Protein AF-A0A7S0VSZ8-F1 (afdb_monomer)

pLDDT: mean 82.27, std 15.69, range [44.12, 96.38]

Nearest PDB structures (foldseek):
  7wak-assembly1_A  TM=4.700E-01  e=5.302E+00  Plasmodium falciparum 3D7
  6lyh-assembly3_E  TM=4.853E-01  e=6.943E+00  Camellia sinensis var. assamica

Structure (mmCIF, N/CA/C/O backbone):
data_AF-A0A7S0VSZ8-F1
#
_entry.id   AF-A0A7S0VSZ8-F1
#
loop_
_atom_site.group_PDB
_atom_site.id
_atom_site.type_symbol
_atom_site.label_atom_id
_atom_site.label_alt_id
_atom_site.label_comp_id
_atom_site.label_as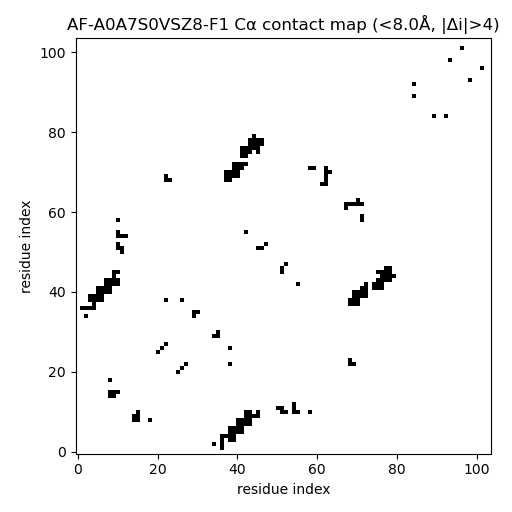ym_id
_atom_site.label_entity_id
_atom_site.label_seq_id
_atom_site.pdbx_PDB_ins_code
_atom_site.Cartn_x
_atom_site.Cartn_y
_atom_site.Cartn_z
_atom_site.occupancy
_atom_site.B_iso_or_equiv
_atom_site.auth_seq_id
_atom_site.auth_comp_id
_atom_site.auth_asym_id
_atom_site.auth_atom_id
_atom_site.pdbx_PDB_model_num
ATOM 1 N N . ALA A 1 1 ? -20.095 -7.702 11.546 1.00 52.94 1 ALA A N 1
ATOM 2 C CA . ALA A 1 1 ? -19.364 -8.416 10.480 1.00 52.94 1 ALA A CA 1
ATOM 3 C C . ALA A 1 1 ? -17.934 -7.899 10.485 1.00 52.94 1 ALA A C 1
ATOM 5 O O . ALA A 1 1 ? -17.765 -6.700 10.659 1.00 52.94 1 ALA A O 1
ATOM 6 N N . SER A 1 2 ? -16.926 -8.760 10.360 1.00 62.09 2 SER A N 1
ATOM 7 C CA . SER A 1 2 ? -15.535 -8.303 10.251 1.00 62.09 2 SER A CA 1
ATOM 8 C C . SER A 1 2 ? -15.262 -7.907 8.802 1.00 62.09 2 SER A C 1
ATOM 10 O O . SER A 1 2 ? -15.400 -8.738 7.907 1.00 62.09 2 SER A O 1
ATOM 12 N N . HIS A 1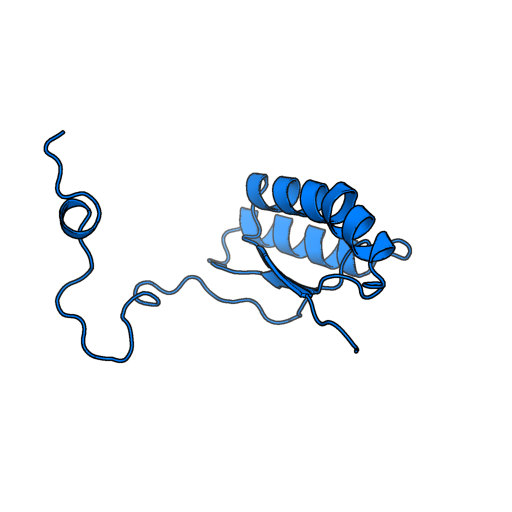 3 ? -14.931 -6.639 8.565 1.00 82.12 3 HIS A N 1
ATOM 13 C CA . HIS A 1 3 ? -14.672 -6.105 7.228 1.00 82.12 3 HIS A CA 1
ATOM 14 C C . HIS A 1 3 ? -13.170 -6.152 6.935 1.00 82.12 3 HIS A C 1
ATOM 16 O O . HIS A 1 3 ? -12.374 -5.694 7.751 1.00 82.12 3 HIS A O 1
ATOM 22 N N . LEU A 1 4 ? -12.778 -6.693 5.783 1.00 87.88 4 LEU A N 1
ATOM 23 C CA . LEU A 1 4 ? -11.407 -6.612 5.280 1.00 87.88 4 LEU A CA 1
ATOM 24 C C . LEU A 1 4 ? -11.380 -5.604 4.134 1.00 87.88 4 LEU A C 1
ATOM 26 O O . LEU A 1 4 ? -12.104 -5.771 3.153 1.00 87.88 4 LEU A O 1
ATOM 30 N N . ILE A 1 5 ? -10.545 -4.574 4.257 1.00 91.00 5 ILE A N 1
ATOM 31 C CA . ILE A 1 5 ? -10.330 -3.576 3.210 1.00 91.00 5 ILE A CA 1
ATOM 32 C C . ILE A 1 5 ? -8.941 -3.809 2.638 1.00 91.00 5 ILE A C 1
ATOM 34 O O . ILE A 1 5 ? -7.959 -3.766 3.372 1.00 91.00 5 ILE A O 1
ATOM 38 N N . ILE A 1 6 ? -8.868 -4.053 1.333 1.00 93.19 6 ILE A N 1
ATOM 39 C CA . ILE A 1 6 ? -7.603 -4.185 0.609 1.00 93.19 6 ILE A CA 1
ATOM 40 C C . ILE A 1 6 ? -7.441 -2.950 -0.267 1.00 93.19 6 ILE A C 1
ATOM 42 O O . ILE A 1 6 ? -8.325 -2.650 -1.071 1.00 93.19 6 ILE A O 1
ATOM 46 N N . VAL A 1 7 ? -6.314 -2.255 -0.127 1.00 94.25 7 VAL A N 1
ATOM 47 C CA . VAL A 1 7 ? -6.004 -1.051 -0.906 1.00 94.25 7 VAL A CA 1
ATOM 48 C C . VAL A 1 7 ? -4.834 -1.353 -1.843 1.00 94.25 7 VAL A C 1
ATOM 50 O O . VAL A 1 7 ? -3.685 -1.391 -1.398 1.00 94.25 7 VAL A O 1
ATOM 53 N N . PRO A 1 8 ? -5.092 -1.632 -3.132 1.00 93.88 8 PRO A N 1
ATOM 54 C CA . PRO A 1 8 ? -4.028 -1.802 -4.109 1.00 93.88 8 PRO A CA 1
ATOM 55 C C . PRO A 1 8 ? -3.406 -0.444 -4.460 1.00 93.88 8 PRO A C 1
ATOM 57 O O . PRO A 1 8 ? -4.089 0.435 -4.984 1.00 93.88 8 PRO A O 1
ATOM 60 N N . THR A 1 9 ? -2.102 -0.305 -4.227 1.00 94.50 9 THR A N 1
ATOM 61 C CA . THR A 1 9 ? -1.363 0.956 -4.413 1.00 94.50 9 THR A CA 1
ATOM 62 C C . THR A 1 9 ? -0.060 0.693 -5.163 1.00 94.50 9 THR A C 1
ATOM 64 O O . THR A 1 9 ? 0.581 -0.339 -4.959 1.00 94.50 9 THR A O 1
ATOM 67 N N . ILE A 1 10 ? 0.336 1.592 -6.064 1.00 94.56 10 ILE A N 1
ATOM 68 C CA . ILE A 1 10 ? 1.655 1.541 -6.712 1.00 94.56 10 ILE A CA 1
ATOM 69 C C . ILE A 1 10 ? 2.656 2.205 -5.757 1.00 94.56 10 ILE A C 1
ATOM 71 O O . ILE A 1 10 ? 2.328 3.251 -5.204 1.00 94.56 10 ILE A O 1
ATOM 75 N N . PRO A 1 11 ? 3.857 1.652 -5.526 1.00 93.69 11 PRO A N 1
ATOM 76 C CA . PRO A 1 11 ? 4.861 2.298 -4.683 1.00 93.69 11 PRO A CA 1
ATOM 77 C C . PRO A 1 11 ? 5.522 3.469 -5.430 1.00 93.69 11 PRO A C 1
ATOM 79 O O . PRO A 1 11 ? 6.695 3.425 -5.786 1.00 93.69 11 PRO A O 1
ATOM 82 N N . ASP A 1 12 ? 4.748 4.514 -5.701 1.00 93.12 12 ASP A N 1
ATOM 83 C CA . ASP A 1 12 ? 5.187 5.786 -6.264 1.00 93.12 12 ASP A CA 1
ATOM 84 C C . ASP A 1 12 ? 4.614 6.955 -5.455 1.00 93.12 12 ASP A C 1
ATOM 86 O O . ASP A 1 12 ? 3.666 6.798 -4.686 1.00 93.12 12 ASP A O 1
ATOM 90 N N . PHE A 1 13 ? 5.190 8.143 -5.637 1.00 88.50 13 PHE A N 1
ATOM 91 C CA . PHE A 1 13 ? 4.841 9.322 -4.845 1.00 88.50 13 PHE A CA 1
ATOM 92 C C . PHE A 1 13 ? 3.366 9.754 -4.970 1.00 88.50 13 PHE A C 1
ATOM 94 O O . PHE A 1 13 ? 2.752 10.173 -3.991 1.00 88.50 13 PHE A O 1
ATOM 101 N N . MET A 1 14 ? 2.772 9.670 -6.163 1.00 88.94 14 MET A N 1
ATOM 102 C CA . MET A 1 14 ? 1.384 10.111 -6.374 1.00 88.94 14 MET A CA 1
ATOM 103 C C . MET A 1 14 ? 0.388 9.148 -5.729 1.00 88.94 14 MET A C 1
ATOM 105 O O . MET A 1 14 ? -0.596 9.564 -5.119 1.00 88.94 14 MET A O 1
ATOM 109 N N . SER A 1 15 ? 0.664 7.855 -5.836 1.00 90.31 15 SER A N 1
ATOM 110 C CA . SER A 1 15 ? -0.157 6.791 -5.281 1.00 90.31 15 SER A CA 1
ATOM 111 C C . SER A 1 15 ? -0.069 6.756 -3.756 1.00 90.31 15 SER A C 1
ATOM 113 O O . SER A 1 15 ? -1.085 6.512 -3.107 1.00 90.31 15 SER A O 1
ATOM 115 N N . THR A 1 16 ? 1.093 7.067 -3.166 1.00 89.69 16 THR A N 1
ATOM 116 C CA . THR A 1 16 ? 1.218 7.220 -1.707 1.00 89.69 16 THR A CA 1
ATOM 117 C C . THR A 1 16 ? 0.437 8.422 -1.183 1.00 89.69 16 THR A C 1
ATOM 119 O O . THR A 1 16 ? -0.263 8.284 -0.191 1.00 89.69 16 THR A O 1
ATOM 122 N N . LEU A 1 17 ? 0.439 9.563 -1.884 1.00 89.50 17 LEU A N 1
ATOM 123 C CA . LEU A 1 17 ? -0.408 10.701 -1.490 1.00 89.50 17 LEU A CA 1
ATOM 124 C C . LEU A 1 17 ? -1.904 10.354 -1.545 1.00 89.50 17 LEU A C 1
ATOM 126 O O . LEU A 1 17 ? -2.681 10.774 -0.691 1.00 89.50 17 LEU A O 1
ATOM 130 N N . GLY A 1 18 ? -2.318 9.577 -2.549 1.00 91.81 18 GLY A N 1
ATOM 131 C CA . GLY A 1 18 ? -3.687 9.066 -2.631 1.00 91.81 18 GLY A CA 1
ATOM 132 C C . GLY A 1 18 ? -4.042 8.136 -1.468 1.00 91.81 18 GLY A C 1
ATOM 133 O O . GLY A 1 18 ? -5.165 8.192 -0.965 1.00 91.81 18 GLY A O 1
ATOM 134 N N . LEU A 1 19 ? -3.086 7.316 -1.019 1.00 93.19 19 LEU A N 1
ATOM 135 C CA . LEU A 1 19 ? -3.241 6.462 0.156 1.00 93.19 19 LEU A CA 1
ATOM 136 C C . LEU A 1 19 ? -3.417 7.293 1.433 1.00 93.19 19 LEU A C 1
ATOM 138 O O . LEU A 1 19 ? -4.361 7.027 2.170 1.00 93.19 19 LEU A O 1
ATOM 142 N N . ASP A 1 20 ? -2.596 8.323 1.646 1.00 90.69 20 ASP A N 1
ATOM 143 C CA . ASP A 1 20 ? -2.685 9.195 2.828 1.00 90.69 20 ASP A CA 1
ATOM 144 C C . ASP A 1 20 ? -4.045 9.912 2.908 1.00 90.69 20 ASP A C 1
ATOM 146 O O . ASP A 1 20 ? -4.664 10.021 3.967 1.00 90.69 20 ASP A O 1
ATOM 150 N N . LEU A 1 21 ? -4.569 10.372 1.767 1.00 91.38 21 LEU A N 1
ATOM 151 C CA . LEU A 1 21 ? -5.911 10.961 1.703 1.00 91.38 21 LEU A CA 1
ATOM 152 C C . LEU A 1 21 ? -7.002 9.927 2.015 1.00 91.38 21 LEU A C 1
ATOM 154 O O . LEU A 1 21 ? -7.991 10.236 2.686 1.00 91.38 21 LEU A O 1
ATOM 158 N N . PHE A 1 22 ? -6.835 8.690 1.543 1.00 91.81 22 PHE A N 1
ATOM 159 C CA . PHE A 1 22 ? -7.770 7.605 1.819 1.00 91.81 22 PHE A CA 1
ATOM 160 C C . PHE A 1 22 ? -7.786 7.227 3.307 1.00 91.81 22 PHE A C 1
ATOM 162 O O . PHE A 1 22 ? -8.868 7.082 3.886 1.00 91.81 22 PHE A O 1
ATOM 169 N N . THR A 1 23 ? -6.623 7.086 3.945 1.00 90.19 23 THR A N 1
ATOM 170 C CA . THR A 1 23 ? -6.532 6.745 5.372 1.00 90.19 23 THR A CA 1
ATOM 171 C C . THR A 1 23 ? -6.995 7.898 6.262 1.00 90.19 23 THR A C 1
ATOM 173 O O . THR A 1 23 ? -7.764 7.672 7.199 1.00 90.19 23 THR A O 1
ATOM 176 N N . GLY A 1 24 ? -6.629 9.137 5.931 1.00 87.50 24 GLY A N 1
ATOM 177 C CA . GLY A 1 24 ? -6.965 10.315 6.731 1.00 87.50 24 GLY A CA 1
ATOM 178 C C . GLY A 1 24 ? -8.442 10.726 6.680 1.00 87.50 24 GLY A C 1
ATOM 179 O O . GLY A 1 24 ? -9.001 11.139 7.702 1.00 87.50 24 GLY A O 1
ATOM 180 N N . ASP A 1 25 ? -9.096 10.611 5.519 1.00 88.31 25 ASP A N 1
ATOM 181 C CA . ASP A 1 25 ? -10.476 11.088 5.328 1.00 88.31 25 ASP A CA 1
ATOM 182 C C . ASP A 1 25 ? -11.480 9.936 5.177 1.00 88.31 25 ASP A C 1
ATOM 184 O O . ASP A 1 25 ? -12.431 9.799 5.954 1.00 88.31 25 ASP A O 1
ATOM 188 N N . ILE A 1 26 ? -11.260 9.037 4.213 1.00 87.06 26 ILE A N 1
ATOM 189 C CA . ILE A 1 26 ? -12.238 7.988 3.893 1.00 87.06 26 ILE A CA 1
ATOM 190 C C . ILE A 1 26 ? -12.337 6.968 5.028 1.00 87.06 26 ILE A C 1
ATOM 192 O O . ILE A 1 26 ? -13.442 6.698 5.502 1.00 87.06 26 ILE A O 1
ATOM 196 N N . MET A 1 27 ? -11.215 6.437 5.520 1.00 89.56 27 MET A N 1
ATOM 197 C CA . MET A 1 27 ? -11.242 5.476 6.629 1.00 89.56 27 MET A CA 1
ATOM 198 C C . MET A 1 27 ? -11.817 6.091 7.902 1.00 89.56 27 MET A C 1
ATOM 200 O O . MET A 1 27 ? -12.571 5.430 8.616 1.00 89.56 27 MET A O 1
ATOM 204 N N . ARG A 1 28 ? -11.547 7.374 8.162 1.00 85.56 28 ARG A N 1
ATOM 205 C CA . ARG A 1 28 ? -12.154 8.097 9.283 1.00 85.56 28 ARG A CA 1
ATOM 206 C C . ARG A 1 28 ? -13.680 8.151 9.169 1.00 85.56 28 ARG A C 1
ATOM 208 O O . ARG A 1 28 ? -14.374 7.929 10.159 1.00 85.56 28 ARG A O 1
ATOM 215 N N . ASN A 1 29 ? -14.212 8.373 7.968 1.00 86.25 29 ASN A N 1
ATOM 216 C CA . ASN A 1 29 ? -15.653 8.336 7.712 1.00 86.25 29 ASN A CA 1
ATOM 217 C C . ASN A 1 29 ? -16.245 6.920 7.820 1.00 86.25 29 ASN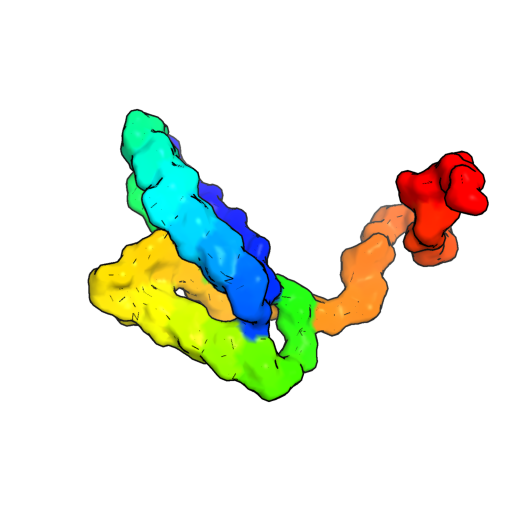 A C 1
ATOM 219 O O . ASN A 1 29 ? -17.383 6.767 8.268 1.00 86.25 29 ASN A O 1
ATOM 223 N N . LEU A 1 30 ? -15.492 5.885 7.440 1.00 85.44 30 LEU A N 1
ATOM 224 C CA . LEU A 1 30 ? -15.912 4.484 7.559 1.00 85.44 30 LEU A CA 1
ATOM 225 C C . LEU A 1 30 ? -15.934 3.992 9.013 1.00 85.44 30 LEU A C 1
ATOM 227 O O . LEU A 1 30 ? -16.814 3.206 9.364 1.00 85.44 30 LEU A O 1
ATOM 231 N N . ARG A 1 31 ? -15.056 4.508 9.882 1.00 84.50 31 ARG A N 1
ATOM 232 C CA . ARG A 1 31 ? -15.096 4.230 11.331 1.00 84.50 31 ARG A CA 1
ATOM 233 C C . ARG A 1 31 ? -16.408 4.667 11.978 1.00 84.50 31 ARG A C 1
ATOM 235 O O . ARG A 1 31 ? -16.921 3.961 12.834 1.00 84.50 31 ARG A O 1
ATOM 242 N N . ASN A 1 32 ? -17.020 5.752 11.497 1.00 81.94 32 ASN A N 1
ATOM 243 C CA . ASN A 1 32 ? -18.355 6.179 11.944 1.00 81.94 32 ASN A CA 1
ATOM 244 C C . ASN A 1 32 ? -19.484 5.212 11.524 1.00 81.94 32 ASN A C 1
ATOM 246 O O . ASN A 1 32 ? -20.641 5.430 11.877 1.00 81.94 32 ASN A O 1
ATOM 250 N N . ARG A 1 33 ? -19.173 4.183 10.725 1.00 81.69 33 ARG A N 1
ATOM 251 C CA . ARG A 1 33 ? -20.094 3.156 10.218 1.00 81.69 33 ARG A CA 1
ATOM 252 C C . ARG A 1 33 ? -19.697 1.745 10.684 1.00 81.69 33 ARG A C 1
ATOM 254 O O . ARG A 1 33 ? -19.946 0.784 9.960 1.00 81.69 33 ARG A O 1
ATOM 261 N N . ASP A 1 34 ? -19.057 1.630 11.850 1.00 82.38 34 ASP A N 1
ATOM 262 C CA . ASP A 1 34 ? -18.589 0.373 12.466 1.00 82.38 34 ASP A CA 1
ATOM 263 C C . ASP A 1 34 ? -17.518 -0.397 11.662 1.00 82.38 34 ASP A C 1
ATOM 265 O O . ASP A 1 34 ? -17.393 -1.623 11.755 1.00 82.38 34 ASP A O 1
ATOM 269 N N . ILE A 1 35 ? -16.714 0.302 10.854 1.00 84.50 35 ILE A N 1
ATOM 270 C CA . ILE A 1 35 ? -15.536 -0.281 10.199 1.00 84.50 35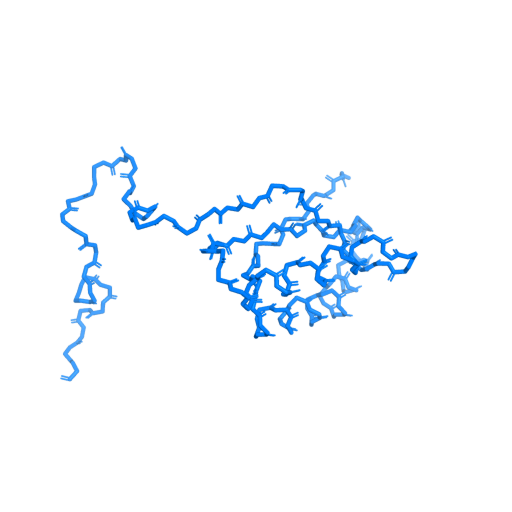 ILE A CA 1
ATOM 271 C C . ILE A 1 35 ? -14.277 0.194 10.923 1.00 84.50 35 ILE A C 1
ATOM 273 O O . ILE A 1 35 ? -13.739 1.258 10.628 1.00 84.50 35 ILE A O 1
ATOM 277 N N . GLU A 1 36 ? -13.812 -0.608 11.877 1.00 82.06 36 GLU A N 1
ATOM 278 C CA . GLU A 1 36 ? -12.674 -0.255 12.740 1.00 82.06 36 GLU A CA 1
ATOM 279 C C . GLU A 1 36 ? -11.333 -0.840 12.281 1.00 82.06 36 GLU A C 1
ATOM 281 O O . GLU A 1 36 ? -10.280 -0.346 12.683 1.00 82.06 36 GLU A O 1
ATOM 286 N N . ASN A 1 37 ? -11.356 -1.869 11.428 1.00 88.06 37 ASN A N 1
ATOM 287 C CA . ASN A 1 37 ? -10.139 -2.511 10.939 1.00 88.06 37 ASN A CA 1
ATOM 288 C C . ASN A 1 37 ? -9.314 -1.549 10.080 1.00 88.06 37 ASN A C 1
ATOM 290 O O . ASN A 1 37 ? -9.859 -0.810 9.254 1.00 88.06 37 ASN A O 1
ATOM 294 N N . LEU A 1 38 ? -7.993 -1.612 10.240 1.00 90.31 38 LEU A N 1
ATOM 295 C CA . LEU A 1 38 ? -7.076 -0.911 9.356 1.00 90.31 38 LEU A CA 1
ATOM 296 C C . LEU A 1 38 ? -7.184 -1.475 7.930 1.00 90.31 38 LEU A C 1
ATOM 298 O O . LEU A 1 38 ? -7.401 -2.679 7.746 1.00 90.31 38 LEU A O 1
ATOM 302 N N . PRO A 1 39 ? -7.057 -0.624 6.900 1.00 93.44 39 PRO A N 1
ATOM 303 C CA . PRO A 1 39 ? -6.920 -1.108 5.540 1.00 93.44 39 PRO A CA 1
ATOM 304 C C . PRO A 1 39 ? -5.586 -1.840 5.389 1.00 93.44 39 PRO A C 1
ATOM 306 O O . PRO A 1 39 ? -4.571 -1.409 5.928 1.00 93.44 39 PRO A O 1
ATOM 309 N N . CYS A 1 40 ? -5.579 -2.923 4.618 1.00 95.06 40 CYS A N 1
ATOM 310 C CA . CYS A 1 40 ? -4.367 -3.653 4.281 1.00 95.06 40 CYS A CA 1
ATOM 311 C C . CYS A 1 40 ? -3.911 -3.276 2.868 1.00 95.06 40 CYS A C 1
ATOM 313 O O . CYS A 1 40 ? -4.592 -3.541 1.871 1.00 95.06 40 CYS A O 1
ATOM 315 N N . VAL A 1 41 ? -2.763 -2.620 2.777 1.00 96.38 41 VAL A N 1
ATOM 316 C CA . VAL A 1 41 ? -2.179 -2.126 1.536 1.00 96.38 41 VAL A CA 1
ATOM 317 C C . VAL A 1 41 ? -1.476 -3.261 0.806 1.00 96.38 41 VAL A C 1
ATOM 319 O O . VAL A 1 41 ? -0.648 -3.982 1.365 1.00 96.38 41 VAL A O 1
ATOM 322 N N . LEU A 1 42 ? -1.785 -3.393 -0.480 1.00 96.25 42 LEU A N 1
ATOM 323 C CA . LEU A 1 42 ? -1.140 -4.324 -1.394 1.00 96.25 42 LEU A CA 1
ATOM 324 C C . LEU A 1 42 ? -0.334 -3.527 -2.418 1.00 96.25 42 LEU A C 1
ATOM 326 O O . LEU A 1 42 ? -0.908 -2.813 -3.241 1.00 96.25 42 LEU A O 1
ATOM 330 N N . ALA A 1 43 ? 0.991 -3.669 -2.399 1.00 95.38 43 ALA A N 1
ATOM 331 C CA . ALA A 1 43 ? 1.831 -3.054 -3.419 1.00 95.38 43 ALA A CA 1
ATOM 332 C C . ALA A 1 43 ? 1.593 -3.737 -4.773 1.00 95.38 43 ALA A C 1
ATOM 334 O O . ALA A 1 43 ? 1.730 -4.956 -4.905 1.00 95.38 43 ALA A O 1
ATOM 335 N N . THR A 1 44 ? 1.245 -2.953 -5.790 1.00 93.69 44 THR A N 1
ATOM 336 C CA . THR A 1 44 ? 0.935 -3.442 -7.137 1.00 93.69 44 THR A CA 1
ATOM 337 C C . THR A 1 44 ? 1.774 -2.764 -8.206 1.00 93.69 44 THR A C 1
ATOM 339 O O . THR A 1 44 ? 2.366 -1.713 -7.974 1.00 93.69 44 THR A O 1
ATOM 342 N N . ARG A 1 45 ? 1.829 -3.387 -9.393 1.00 90.12 45 ARG A N 1
ATOM 343 C CA . ARG A 1 45 ? 2.635 -2.924 -10.536 1.00 90.12 45 ARG A CA 1
ATOM 344 C C . ARG A 1 45 ? 4.096 -2.670 -10.149 1.00 90.12 45 ARG A C 1
ATOM 346 O O . ARG A 1 45 ? 4.715 -1.717 -10.613 1.00 90.12 45 ARG A O 1
ATOM 353 N N . TYR A 1 46 ? 4.630 -3.543 -9.301 1.00 91.56 46 TYR A N 1
ATOM 354 C CA . TYR A 1 46 ? 5.993 -3.422 -8.820 1.00 91.56 46 TYR A CA 1
ATOM 355 C C . TYR A 1 46 ? 6.987 -3.892 -9.888 1.00 91.56 46 TYR A C 1
ATOM 357 O O . TYR A 1 46 ? 6.967 -5.059 -10.282 1.00 91.56 46 TYR A O 1
ATOM 365 N N . ASP A 1 47 ? 7.843 -3.001 -10.371 1.00 90.38 47 ASP A N 1
ATOM 366 C CA . ASP A 1 47 ? 8.856 -3.280 -11.395 1.00 90.38 47 ASP A CA 1
ATOM 367 C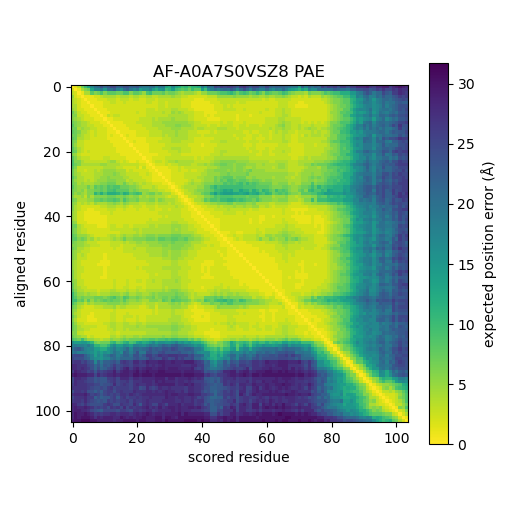 C . ASP A 1 47 ? 10.281 -3.363 -10.829 1.00 90.38 47 ASP A C 1
ATOM 369 O O . ASP A 1 47 ? 11.223 -3.707 -11.541 1.00 90.38 47 ASP A O 1
ATOM 373 N N . GLY A 1 48 ? 10.436 -3.094 -9.530 1.00 89.56 48 GLY A N 1
ATOM 374 C CA . GLY A 1 48 ? 11.717 -3.169 -8.839 1.00 89.56 48 GLY A CA 1
ATOM 375 C C . GLY A 1 48 ? 12.675 -2.033 -9.180 1.00 89.56 48 GLY A C 1
ATOM 376 O O . GLY A 1 48 ? 13.852 -2.134 -8.832 1.00 89.56 48 GLY A O 1
ATOM 377 N N . THR A 1 49 ? 12.213 -0.958 -9.822 1.00 93.88 49 THR A N 1
ATOM 378 C CA . THR A 1 49 ? 13.033 0.241 -10.029 1.00 93.88 49 THR A CA 1
ATOM 379 C C . THR A 1 49 ? 13.532 0.807 -8.693 1.00 93.88 49 THR A C 1
ATOM 381 O O . THR A 1 49 ? 12.847 0.687 -7.672 1.00 93.88 49 THR A O 1
ATOM 384 N N . PRO A 1 50 ? 14.707 1.468 -8.661 1.00 93.81 50 PRO A N 1
ATOM 385 C CA . PRO A 1 50 ? 15.245 2.039 -7.425 1.00 93.81 50 PRO A CA 1
ATOM 386 C C . PRO A 1 50 ? 14.265 2.982 -6.718 1.00 93.81 50 PRO A C 1
ATOM 388 O O . PRO A 1 50 ? 14.167 2.968 -5.496 1.00 93.81 50 PRO A O 1
ATOM 391 N N . HIS A 1 51 ? 13.496 3.761 -7.484 1.00 91.31 51 HIS A N 1
ATOM 392 C CA . HIS A 1 51 ? 12.466 4.636 -6.931 1.00 91.31 51 HIS A CA 1
ATOM 393 C C . HIS A 1 51 ? 11.375 3.842 -6.204 1.00 91.31 51 HIS A C 1
ATOM 395 O O . HIS A 1 51 ? 11.102 4.114 -5.037 1.00 91.31 51 HIS A O 1
ATOM 401 N N . GLN A 1 52 ? 10.806 2.822 -6.856 1.00 93.88 52 GLN A N 1
ATOM 402 C CA . GLN A 1 52 ? 9.777 1.989 -6.239 1.00 93.88 52 GLN A CA 1
ATOM 403 C C . GLN A 1 52 ? 10.293 1.220 -5.023 1.00 93.88 52 GLN A C 1
ATOM 405 O O . GLN A 1 52 ? 9.549 1.040 -4.067 1.00 93.88 52 GLN A O 1
ATOM 410 N N . GLN A 1 53 ? 11.556 0.787 -5.021 1.00 95.06 53 GLN A N 1
ATOM 411 C CA . GLN A 1 53 ? 12.169 0.149 -3.852 1.00 95.06 53 GLN A CA 1
ATOM 412 C C . GLN A 1 53 ? 12.211 1.090 -2.646 1.00 95.06 53 GLN A C 1
ATOM 414 O O . GLN A 1 53 ? 11.831 0.694 -1.546 1.00 95.06 53 GLN A O 1
ATOM 419 N N . VAL A 1 54 ? 12.645 2.337 -2.852 1.00 95.38 54 VAL A N 1
ATOM 420 C CA . VAL A 1 54 ? 12.703 3.349 -1.788 1.00 95.38 54 VAL A CA 1
ATOM 421 C C . VAL A 1 54 ? 11.306 3.628 -1.236 1.00 95.38 54 VAL A C 1
ATOM 423 O O . VAL A 1 54 ? 11.116 3.597 -0.022 1.00 95.38 54 VAL A O 1
ATOM 426 N N . VAL A 1 55 ? 10.322 3.839 -2.113 1.00 95.12 55 VAL A N 1
ATOM 427 C CA . VAL A 1 55 ? 8.941 4.118 -1.696 1.00 95.12 55 VAL A CA 1
ATOM 428 C C . VAL A 1 55 ? 8.320 2.908 -0.995 1.00 95.12 55 VAL A C 1
ATOM 430 O O . VAL A 1 55 ? 7.733 3.059 0.070 1.00 95.12 55 VAL A O 1
ATOM 433 N N . LEU A 1 56 ? 8.498 1.697 -1.530 1.00 95.75 56 LEU A N 1
ATOM 434 C CA . LEU A 1 56 ? 7.997 0.464 -0.918 1.00 95.75 56 LEU A CA 1
ATOM 435 C C . LEU A 1 56 ? 8.566 0.252 0.491 1.00 95.75 56 LEU A C 1
ATOM 437 O O . LEU A 1 56 ? 7.833 -0.147 1.393 1.00 95.75 56 LEU A O 1
ATOM 441 N N . ASN A 1 57 ? 9.857 0.519 0.691 1.00 95.44 57 ASN A N 1
ATOM 442 C CA . ASN A 1 57 ? 10.474 0.417 2.011 1.00 95.44 57 ASN A CA 1
ATOM 443 C C . ASN A 1 57 ? 9.898 1.457 2.975 1.00 95.44 57 ASN A C 1
ATOM 445 O O . ASN A 1 57 ? 9.518 1.088 4.081 1.00 95.44 57 ASN A O 1
ATOM 449 N N . ALA A 1 58 ? 9.730 2.707 2.537 1.00 94.06 58 ALA A N 1
ATOM 450 C CA . ALA A 1 58 ? 9.094 3.743 3.350 1.00 94.06 58 ALA A CA 1
ATOM 451 C C . ALA A 1 58 ? 7.648 3.374 3.737 1.00 94.06 58 ALA A C 1
ATOM 453 O O . ALA A 1 58 ? 7.247 3.555 4.884 1.00 94.06 58 ALA A O 1
ATOM 454 N N . MET A 1 59 ? 6.876 2.790 2.813 1.00 94.62 59 MET A N 1
ATOM 455 C CA . MET A 1 59 ? 5.521 2.299 3.097 1.00 94.62 59 MET A CA 1
ATOM 456 C C . MET A 1 59 ? 5.520 1.170 4.135 1.00 94.62 59 MET A C 1
ATOM 458 O O . MET A 1 59 ? 4.670 1.153 5.021 1.00 94.62 59 MET A O 1
ATOM 462 N N . ARG A 1 60 ? 6.477 0.237 4.054 1.00 96.06 60 ARG A N 1
ATOM 463 C CA . ARG A 1 60 ? 6.626 -0.850 5.037 1.00 96.06 60 ARG A CA 1
ATOM 464 C C . ARG A 1 60 ? 7.046 -0.333 6.408 1.00 96.06 60 ARG A C 1
ATOM 466 O O . ARG A 1 60 ? 6.528 -0.800 7.418 1.00 96.06 60 ARG A O 1
ATOM 473 N N . GLU A 1 61 ? 7.953 0.637 6.445 1.00 94.81 61 GLU A N 1
ATOM 474 C CA . GLU A 1 61 ? 8.351 1.311 7.681 1.00 94.81 61 GLU A CA 1
ATOM 475 C C . GLU A 1 61 ? 7.144 1.996 8.334 1.00 94.81 61 GLU A C 1
ATOM 477 O O . GLU A 1 61 ? 6.898 1.775 9.520 1.00 94.81 61 GLU A O 1
ATOM 482 N N . ALA A 1 62 ? 6.338 2.726 7.555 1.00 92.31 62 ALA A N 1
ATOM 483 C CA . ALA A 1 62 ? 5.103 3.353 8.026 1.00 92.31 62 ALA A CA 1
ATOM 484 C C . ALA A 1 62 ? 4.094 2.324 8.565 1.00 92.31 62 ALA A C 1
ATOM 486 O O . ALA A 1 62 ? 3.579 2.504 9.665 1.00 92.31 62 ALA A O 1
ATOM 487 N N . ALA A 1 63 ? 3.889 1.208 7.857 1.00 94.25 63 ALA A N 1
ATOM 488 C CA . ALA A 1 63 ? 3.009 0.124 8.304 1.00 94.25 63 ALA A CA 1
ATOM 489 C C . ALA A 1 63 ? 3.457 -0.506 9.637 1.00 94.25 63 ALA A C 1
ATOM 491 O O . ALA A 1 63 ? 2.632 -0.962 10.422 1.00 94.25 63 ALA A O 1
ATOM 492 N N . SER A 1 64 ? 4.767 -0.531 9.906 1.00 93.75 64 SER A N 1
ATOM 493 C CA . SER A 1 64 ? 5.341 -1.065 11.150 1.00 93.75 64 SER A CA 1
ATOM 494 C C . SER A 1 64 ? 5.381 -0.061 12.310 1.00 93.75 64 SER A C 1
ATOM 496 O O . SER A 1 64 ? 5.774 -0.417 13.426 1.00 93.75 64 SER A O 1
ATOM 498 N N . ALA A 1 65 ? 5.013 1.200 12.066 1.00 92.75 65 ALA A N 1
ATOM 499 C CA . ALA A 1 65 ? 5.060 2.249 13.071 1.00 92.75 65 ALA A CA 1
ATOM 500 C C . ALA A 1 65 ? 4.004 2.036 14.168 1.00 92.75 65 ALA A C 1
ATOM 502 O O . ALA A 1 65 ? 2.941 1.458 13.956 1.00 92.75 65 ALA A O 1
ATOM 503 N N . LYS A 1 66 ? 4.285 2.559 15.369 1.00 85.38 66 LYS A N 1
ATOM 504 C CA . LYS A 1 66 ? 3.389 2.437 16.532 1.00 85.38 66 LYS A CA 1
ATOM 505 C C . LYS A 1 66 ? 2.018 3.088 16.301 1.00 85.38 66 LYS A C 1
ATOM 507 O O . LYS A 1 66 ? 1.022 2.611 16.834 1.00 85.38 66 LYS A O 1
ATOM 512 N N . GLU A 1 67 ? 1.988 4.173 15.535 1.00 85.81 67 GLU A N 1
ATOM 513 C CA . GLU A 1 67 ? 0.772 4.872 15.117 1.00 85.81 67 GLU A CA 1
ATOM 514 C C . GLU A 1 67 ? 0.623 4.729 13.601 1.00 85.81 67 GLU A C 1
ATOM 516 O O . GLU A 1 67 ? 0.832 5.679 12.853 1.00 85.81 67 GLU A O 1
ATOM 521 N N . THR A 1 68 ? 0.340 3.506 13.147 1.00 90.25 68 THR A N 1
ATOM 522 C CA . THR A 1 68 ? 0.063 3.242 11.732 1.00 90.25 68 THR A CA 1
ATOM 523 C C . THR A 1 68 ? -1.412 3.465 11.398 1.00 90.25 68 THR A C 1
ATOM 525 O O . THR A 1 68 ? -2.313 3.174 12.191 1.00 90.25 68 THR A O 1
ATOM 528 N N . GLU A 1 69 ? -1.663 3.963 10.191 1.00 90.06 69 GLU A N 1
ATOM 529 C CA . GLU A 1 69 ? -3.006 4.122 9.633 1.00 90.06 69 GLU A CA 1
ATOM 530 C C . GLU A 1 69 ? -3.402 2.979 8.686 1.00 90.06 69 GLU A C 1
ATOM 532 O O . GLU A 1 69 ? -4.547 2.926 8.231 1.00 90.06 69 GLU A O 1
ATOM 537 N N . PHE A 1 70 ? -2.4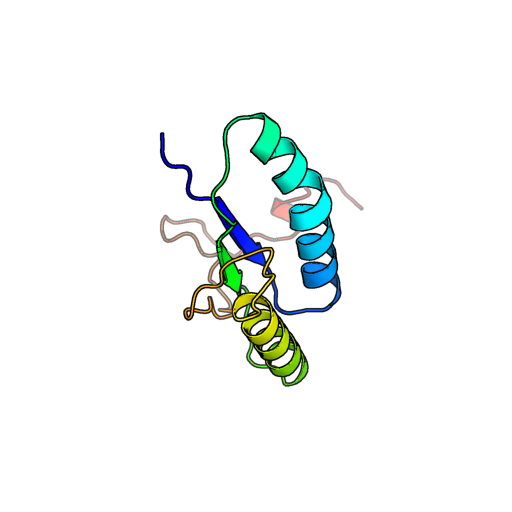77 2.060 8.396 1.00 94.12 70 PHE A N 1
ATOM 538 C CA . PHE A 1 70 ? -2.696 0.909 7.527 1.00 94.12 70 PHE A CA 1
ATOM 539 C C . PHE A 1 70 ? -1.781 -0.271 7.883 1.00 94.12 70 PHE A C 1
ATOM 541 O O . PHE A 1 70 ? -0.670 -0.101 8.378 1.00 94.12 70 PHE A O 1
ATOM 548 N N . ASP A 1 71 ? -2.231 -1.479 7.565 1.00 95.12 71 ASP A N 1
ATOM 549 C CA . ASP A 1 71 ? -1.373 -2.662 7.513 1.00 95.12 71 ASP A CA 1
ATOM 550 C C . ASP A 1 71 ? -0.843 -2.845 6.090 1.00 95.12 71 ASP A C 1
ATOM 552 O O . ASP A 1 71 ? -1.407 -2.308 5.137 1.00 95.12 71 ASP A O 1
ATOM 556 N N . MET A 1 72 ? 0.209 -3.637 5.902 1.00 95.94 72 MET A N 1
ATOM 557 C CA . MET A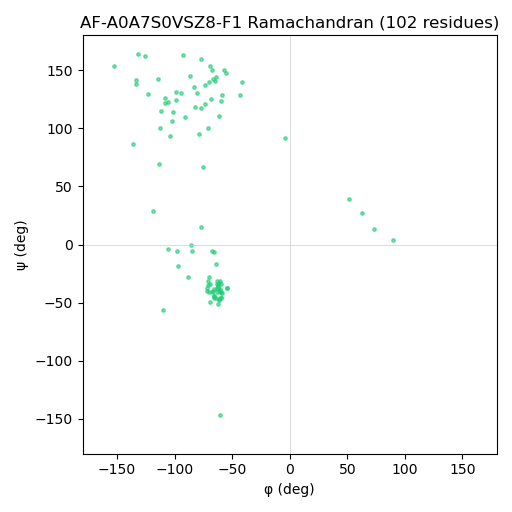 1 72 ? 0.743 -3.911 4.568 1.00 95.94 72 MET A CA 1
ATOM 558 C C . MET A 1 72 ? 1.017 -5.398 4.370 1.00 95.94 72 MET A C 1
ATOM 560 O O . MET A 1 72 ? 1.559 -6.065 5.247 1.00 95.94 72 MET A O 1
ATOM 564 N N . PHE A 1 73 ? 0.668 -5.920 3.194 1.00 96.06 73 PHE A N 1
ATOM 565 C CA . PHE A 1 73 ? 1.061 -7.269 2.805 1.00 96.06 73 PHE A CA 1
ATOM 566 C C . PHE A 1 73 ? 2.570 -7.342 2.539 1.00 96.06 73 PHE A C 1
ATOM 568 O O . PHE A 1 73 ? 3.136 -6.498 1.843 1.00 96.06 73 PHE A O 1
ATOM 575 N N . ASP A 1 74 ? 3.208 -8.429 2.980 1.00 93.75 74 ASP A N 1
ATOM 576 C CA . ASP A 1 74 ? 4.589 -8.746 2.585 1.00 93.75 74 ASP A CA 1
ATOM 577 C C . ASP A 1 74 ? 4.706 -8.989 1.073 1.00 93.75 74 ASP A C 1
ATOM 579 O O . ASP A 1 74 ? 5.732 -8.702 0.446 1.00 93.75 74 ASP A O 1
ATOM 583 N N . THR A 1 75 ? 3.626 -9.517 0.489 1.00 9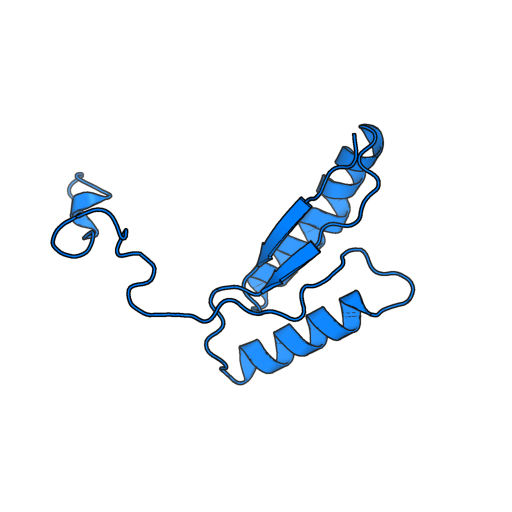3.12 75 THR A N 1
ATOM 584 C CA . THR A 1 75 ? 3.519 -9.843 -0.933 1.00 93.12 75 THR A CA 1
ATOM 585 C C . THR A 1 75 ? 3.385 -8.581 -1.778 1.00 93.12 75 THR A C 1
ATOM 587 O O . THR A 1 75 ? 2.592 -7.693 -1.478 1.00 93.12 75 THR A O 1
ATOM 590 N N . VAL A 1 76 ? 4.112 -8.551 -2.895 1.00 93.31 76 VAL A N 1
ATOM 591 C CA . VAL A 1 76 ? 3.995 -7.519 -3.931 1.00 93.31 76 VAL A CA 1
ATOM 592 C C . VAL A 1 76 ? 3.478 -8.143 -5.224 1.00 93.31 76 VAL A C 1
ATOM 594 O O . VAL A 1 76 ? 3.857 -9.263 -5.572 1.00 93.31 76 VAL A O 1
ATOM 597 N N . ILE A 1 77 ? 2.625 -7.429 -5.957 1.00 91.69 77 ILE A N 1
ATOM 598 C CA . ILE A 1 77 ? 2.167 -7.853 -7.283 1.00 91.69 77 ILE A CA 1
ATOM 599 C C . ILE A 1 77 ? 3.116 -7.265 -8.333 1.00 91.69 77 ILE A C 1
ATOM 601 O O . ILE A 1 77 ? 3.107 -6.044 -8.543 1.00 91.69 77 ILE A O 1
ATOM 605 N N . PRO A 1 78 ? 3.937 -8.096 -9.002 1.00 90.12 78 PRO A N 1
ATOM 606 C CA . PRO A 1 78 ? 4.907 -7.607 -9.968 1.00 90.12 78 PRO A CA 1
ATOM 607 C C . PRO A 1 78 ? 4.216 -7.029 -11.205 1.00 90.12 78 PRO A C 1
ATOM 609 O O . PRO A 1 78 ? 3.152 -7.493 -11.628 1.00 90.12 78 PRO A O 1
ATOM 612 N N . MET A 1 79 ? 4.853 -6.050 -11.837 1.00 85.62 79 MET A N 1
ATOM 613 C CA . MET A 1 79 ? 4.460 -5.568 -13.152 1.00 85.62 79 MET A CA 1
ATOM 614 C C . MET A 1 79 ? 4.801 -6.636 -14.196 1.00 85.62 79 MET A C 1
ATOM 616 O O . MET A 1 79 ? 5.946 -6.775 -14.617 1.00 85.62 79 MET A O 1
ATOM 620 N N . LYS A 1 80 ? 3.802 -7.415 -14.620 1.00 77.62 80 LYS A N 1
ATOM 621 C CA . LYS A 1 80 ? 3.923 -8.307 -15.779 1.00 77.62 80 LYS A CA 1
ATOM 622 C C . LYS A 1 80 ? 3.312 -7.645 -17.006 1.00 77.62 80 LYS A C 1
ATOM 624 O O . LYS A 1 80 ? 2.126 -7.307 -16.999 1.00 77.62 80 LYS A O 1
ATOM 629 N N . GLN A 1 81 ? 4.097 -7.524 -18.076 1.00 61.44 81 GLN A N 1
ATOM 630 C CA . GLN A 1 81 ? 3.528 -7.337 -19.410 1.00 61.44 81 GLN A CA 1
ATOM 631 C C . GLN A 1 81 ? 2.614 -8.540 -19.700 1.00 61.44 81 GLN A C 1
ATOM 633 O O . GLN A 1 81 ? 2.999 -9.681 -19.448 1.00 61.44 81 GLN A O 1
ATOM 638 N N . GLY A 1 82 ? 1.371 -8.281 -20.113 1.00 57.78 82 GLY A N 1
ATOM 639 C CA . GLY A 1 82 ? 0.376 -9.328 -20.363 1.00 57.78 82 GLY A CA 1
ATOM 640 C C . GLY A 1 82 ? -0.507 -9.735 -19.174 1.00 57.78 82 GLY A C 1
ATOM 641 O O . GLY A 1 82 ? -1.351 -10.598 -19.339 1.00 57.78 82 GLY A O 1
ATOM 642 N N . PHE A 1 83 ? -0.437 -9.112 -17.988 1.00 52.56 83 PHE A N 1
ATOM 643 C CA . PHE A 1 83 ? -1.421 -9.427 -16.923 1.00 52.56 83 PHE A CA 1
ATOM 644 C C . PHE A 1 83 ? -2.872 -9.048 -17.308 1.00 52.56 83 PHE A C 1
ATOM 646 O O . PHE A 1 83 ? -3.828 -9.525 -16.707 1.00 52.56 83 PHE A O 1
ATOM 653 N N . ALA A 1 84 ? -3.036 -8.203 -18.334 1.00 49.62 84 ALA A N 1
ATOM 654 C CA . ALA A 1 84 ? -4.325 -7.843 -18.921 1.00 49.62 84 ALA A CA 1
ATOM 655 C C . ALA A 1 84 ? -4.821 -8.826 -20.002 1.00 49.62 84 ALA A C 1
ATOM 657 O O . ALA A 1 84 ? -5.906 -8.612 -20.544 1.00 49.62 84 ALA A O 1
ATOM 658 N N . THR A 1 85 ? -4.078 -9.893 -20.330 1.00 49.41 85 THR A N 1
ATOM 659 C CA . THR A 1 85 ? -4.627 -10.980 -21.148 1.00 49.41 85 THR A CA 1
ATOM 660 C C . THR A 1 85 ? -5.474 -11.856 -20.238 1.00 49.41 85 THR A C 1
ATOM 662 O O . THR A 1 85 ? -4.970 -12.701 -19.499 1.00 49.41 85 THR A O 1
ATOM 665 N N . ASN A 1 86 ? -6.772 -11.573 -20.242 1.00 44.12 86 ASN A N 1
ATOM 666 C CA . ASN A 1 86 ? -7.807 -12.384 -19.622 1.00 44.12 86 ASN A CA 1
ATOM 667 C C . ASN A 1 86 ? -7.551 -13.878 -19.938 1.00 44.12 86 ASN A C 1
ATOM 669 O O . ASN A 1 86 ? -7.380 -14.205 -21.112 1.00 44.12 86 ASN A O 1
ATOM 673 N N . PRO A 1 87 ? -7.515 -14.798 -18.953 1.00 48.81 87 PRO A N 1
ATOM 674 C CA . PRO A 1 87 ? -7.359 -16.231 -19.227 1.00 48.81 87 PRO A CA 1
ATOM 675 C C . PRO A 1 87 ? -8.556 -16.834 -19.984 1.00 48.81 87 PRO A C 1
ATOM 677 O O . PRO A 1 87 ? -8.504 -17.990 -20.394 1.00 48.81 87 PRO A O 1
ATOM 680 N N . ILE A 1 88 ? -9.626 -16.057 -20.177 1.00 49.84 88 ILE A N 1
ATOM 681 C CA . ILE A 1 88 ? -10.760 -16.383 -21.034 1.00 49.84 88 ILE A CA 1
ATOM 682 C C . ILE A 1 88 ? -10.587 -15.583 -22.328 1.00 49.84 88 ILE A C 1
ATOM 684 O O . ILE A 1 88 ? -10.747 -14.364 -22.315 1.00 49.84 88 ILE A O 1
ATOM 688 N N . GLU A 1 89 ? -10.203 -16.290 -23.394 1.00 50.62 89 GLU A N 1
ATOM 689 C CA . GLU A 1 89 ? -10.149 -15.878 -24.805 1.00 50.62 89 GLU A CA 1
ATOM 690 C C . GLU A 1 89 ? -10.683 -14.467 -25.102 1.00 50.62 89 GLU A C 1
ATOM 692 O O . GLU A 1 89 ? -11.857 -14.258 -25.401 1.00 50.62 89 GLU A O 1
ATOM 697 N N . LEU A 1 90 ? -9.798 -13.479 -25.084 1.00 47.97 90 LEU A N 1
ATOM 698 C CA . LEU A 1 90 ? -10.012 -12.231 -25.804 1.00 47.97 90 LEU A CA 1
ATOM 699 C C . LEU A 1 90 ? -8.806 -12.086 -26.721 1.00 47.97 90 LEU A C 1
ATOM 701 O O . LEU A 1 90 ? -7.688 -12.318 -26.273 1.00 47.97 90 LEU A O 1
ATOM 705 N N . GLY A 1 91 ? -9.070 -11.829 -28.005 1.00 56.31 91 GLY A N 1
ATOM 706 C CA . GLY A 1 91 ? -8.094 -11.825 -29.097 1.00 56.31 91 GLY A CA 1
ATOM 707 C C . GLY A 1 91 ? -6.957 -10.795 -28.948 1.00 56.31 91 GLY A C 1
ATOM 708 O O . GLY A 1 91 ? -6.490 -10.543 -27.842 1.00 56.31 91 GLY A O 1
ATOM 709 N N . PRO A 1 92 ? -6.430 -10.219 -30.045 1.00 59.16 92 PRO A N 1
ATOM 710 C CA . PRO A 1 92 ? -5.252 -9.352 -29.967 1.00 59.16 92 PRO A CA 1
ATOM 711 C C . PRO A 1 92 ? -5.458 -8.193 -28.977 1.00 59.16 92 PRO A C 1
ATOM 713 O O . PRO A 1 92 ? -6.584 -7.732 -28.788 1.00 59.16 92 PRO A O 1
ATOM 716 N N . GLU A 1 93 ? -4.363 -7.774 -28.330 1.00 58.38 93 GLU A N 1
ATOM 717 C CA . GLU A 1 93 ? -4.351 -6.842 -27.194 1.00 58.38 93 GLU A CA 1
ATOM 718 C C . GLU A 1 93 ? -5.321 -5.656 -27.362 1.00 58.38 93 GLU A C 1
ATOM 720 O O . GLU A 1 93 ? -5.416 -5.088 -28.454 1.00 58.38 93 GLU A O 1
ATOM 725 N N . PRO A 1 94 ? -6.032 -5.235 -26.295 1.00 60.94 94 PRO A N 1
ATOM 726 C CA . PRO A 1 94 ? -7.004 -4.153 -26.389 1.00 60.94 94 PRO A CA 1
ATOM 727 C C . PRO A 1 94 ? -6.317 -2.852 -26.816 1.00 60.94 94 PRO A C 1
ATOM 729 O O . PRO A 1 94 ? -5.563 -2.247 -26.054 1.00 60.94 94 PRO A O 1
ATOM 732 N N . THR A 1 95 ? -6.596 -2.412 -28.041 1.00 66.88 95 THR A N 1
ATOM 733 C CA . THR A 1 95 ? -6.053 -1.175 -28.606 1.00 66.88 95 THR A CA 1
ATOM 734 C C . THR A 1 95 ? -6.780 0.053 -28.051 1.00 66.88 95 THR A C 1
ATOM 736 O O . THR A 1 95 ? -7.915 -0.029 -27.574 1.00 66.88 95 THR A O 1
ATOM 739 N N . LEU A 1 96 ? -6.145 1.228 -28.136 1.00 59.00 96 LEU A N 1
ATOM 740 C CA . LEU A 1 96 ? -6.782 2.509 -27.792 1.00 59.00 96 LEU A CA 1
ATOM 741 C C . LEU A 1 96 ? -8.088 2.730 -28.574 1.00 59.00 96 LEU A C 1
ATOM 743 O O . LEU A 1 96 ? -9.071 3.174 -27.991 1.00 59.00 96 LEU A O 1
ATOM 747 N N . GLN A 1 97 ? -8.130 2.319 -29.845 1.00 65.88 97 GLN A N 1
ATOM 748 C CA . GLN A 1 97 ? -9.335 2.351 -30.683 1.00 65.88 97 GLN A CA 1
ATOM 749 C C . GLN A 1 97 ? -10.462 1.456 -30.148 1.00 65.88 97 GLN A C 1
ATOM 751 O O . GLN A 1 97 ? -11.629 1.824 -30.234 1.00 65.88 97 GLN A O 1
ATOM 756 N N . ALA A 1 98 ? -10.135 0.305 -29.550 1.00 62.59 98 ALA A N 1
ATOM 757 C CA . ALA A 1 98 ? -11.134 -0.571 -28.936 1.00 62.59 98 ALA A CA 1
ATOM 758 C C . ALA A 1 98 ? -11.735 0.027 -27.652 1.00 62.59 98 ALA A C 1
ATOM 760 O O . ALA A 1 98 ? -12.874 -0.278 -27.304 1.00 62.59 98 ALA A O 1
ATOM 761 N N . LYS A 1 99 ? -10.981 0.875 -26.939 1.00 54.81 99 LYS A N 1
ATOM 762 C CA . LYS A 1 99 ? -11.459 1.559 -25.727 1.00 54.81 99 LYS A CA 1
ATOM 763 C C . LYS A 1 99 ? -12.146 2.891 -26.011 1.00 54.81 99 LYS A C 1
ATOM 765 O O . LYS A 1 99 ? -12.992 3.297 -25.220 1.00 54.81 99 LYS A O 1
ATOM 770 N N . TRP A 1 100 ? -11.783 3.566 -27.097 1.00 61.72 100 TRP A N 1
ATOM 771 C CA . TRP A 1 100 ? -12.293 4.887 -27.444 1.00 61.72 100 TRP A CA 1
ATOM 772 C C . TRP A 1 100 ? -12.635 4.949 -28.940 1.00 61.72 100 TRP A C 1
ATOM 774 O O . TRP A 1 100 ? -11.798 5.345 -29.747 1.00 61.72 100 TRP A O 1
ATOM 784 N N . PRO A 1 101 ? -13.857 4.551 -29.338 1.00 61.53 101 PRO A N 1
ATOM 785 C CA . PRO A 1 101 ? -14.255 4.488 -30.747 1.00 61.53 101 PRO A CA 1
ATOM 786 C C . PRO A 1 101 ? -14.579 5.861 -31.371 1.00 61.53 101 PRO A C 1
ATOM 788 O O . PRO A 1 101 ? -15.222 5.916 -32.414 1.00 61.53 101 PRO A O 1
ATOM 791 N N . GLY A 1 102 ? -14.193 6.967 -30.730 1.00 62.06 102 GLY A N 1
ATOM 792 C CA . GLY A 1 102 ? -14.392 8.319 -31.253 1.00 62.06 102 GLY A CA 1
ATOM 793 C C . GLY A 1 102 ? -13.121 8.844 -31.911 1.00 62.06 102 GLY A C 1
ATOM 794 O O . GLY A 1 102 ? -12.054 8.764 -31.302 1.00 62.06 102 GLY A O 1
ATOM 795 N N . ASP A 1 103 ? -13.251 9.378 -33.126 1.00 56.72 103 ASP A N 1
ATOM 796 C CA . ASP A 1 103 ? -12.164 10.035 -33.854 1.00 56.72 103 ASP A CA 1
ATOM 797 C C . ASP A 1 103 ? -11.639 11.237 -33.053 1.00 56.72 103 ASP A C 1
ATOM 799 O O . ASP A 1 103 ? -12.409 12.123 -32.668 1.00 56.72 103 ASP A O 1
ATOM 803 N N . ALA A 1 104 ? -10.335 11.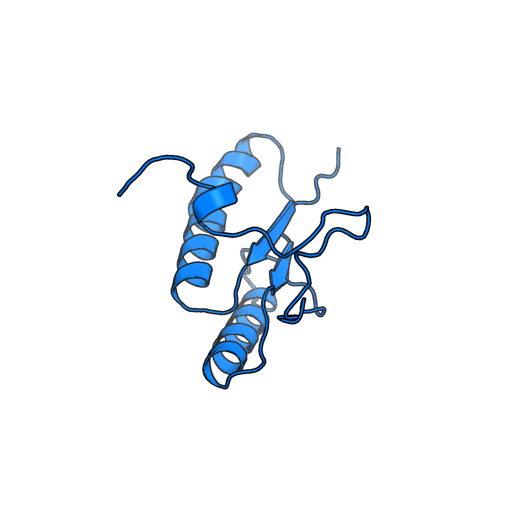233 -32.774 1.00 52.03 104 ALA A N 1
ATOM 804 C CA . ALA A 1 104 ? -9.600 12.403 -32.300 1.00 52.03 104 ALA A CA 1
ATOM 805 C C . ALA A 1 104 ? -9.234 13.316 -33.476 1.00 52.03 104 ALA A C 1
ATOM 807 O O . ALA A 1 104 ? -8.895 12.771 -34.553 1.00 52.03 104 ALA A O 1
#

Radius of gyration: 17.29 Å; Cα contacts (8 Å, |Δi|>4): 113; chains: 1; bounding box: 35×29×50 Å

Solvent-accessible surface area (backbone atoms only — not comparable to full-atom values): 6308 Å² total; per-residue (Å²): 129,92,73,86,48,76,44,81,35,45,44,44,75,70,42,48,53,51,47,53,51,40,46,67,49,52,47,54,58,38,40,80,69,76,44,78,65,61,38,32,34,32,43,28,66,44,75,75,45,72,66,35,49,54,40,42,50,53,52,52,53,46,34,70,39,95,84,47,74,34,40,65,54,93,63,67,40,63,55,55,91,64,74,82,61,57,94,64,92,65,76,82,78,89,44,70,59,77,77,45,84,66,90,128

Organism: NCBI:txid464990

InterPro domains:
  IPR027417 P-loop containing nucleoside triphosphate hydrolase [G3DSA:3.40.50.300] (1-95)

Mean predicted aligned error: 10.3 Å

Secondary structure (DSSP, 8-state):
-----EEEE-SSHHHHHHHHHIIIIIHHHHHTTT--SPPEEEEEEE---HHHHHHHHHHHHHHTSTT-S-EEEEEEEE--TTTTS-SS---S---HHHH--S--

Sequence (104 aa):
ASHLIIVPTIPDFMSTLGLDLFTGDIMRNLRNRDIENLPCVLATRYDGTPHQQVVLNAMREAASAKETEFDMFDTVIPMKQGFATNPIELGPEPTLQAKWPGDA

Foldseek 3Di:
DQDAAEAEFALADVRVVVVVCCLVPVVVVVVVVVHPDAHEYEHEQAAPPPSSVVSVVVVCVLLPDPDHSHHYDPDHHHNDDCPPVDPPDDDDDCDPCNVPVDDD